Protein AF-A0A8H5YCK0-F1 (afdb_monomer)

Sequence (116 aa):
MSDLVDLFADFRKAEADCDAIHAKWYLAAAVALAASSAGDRVPDLYHLAVVDLPLDQEKIVQRRIKEALLKTSILMGLLKALQSLVPLYRCMTEDKVNVYGPRNMPSRHALGLYSY

Mean predicted aligned error: 9.13 Å

Radius of gyration: 14.67 Å; Cα contacts (8 Å, |Δi|>4): 111; chain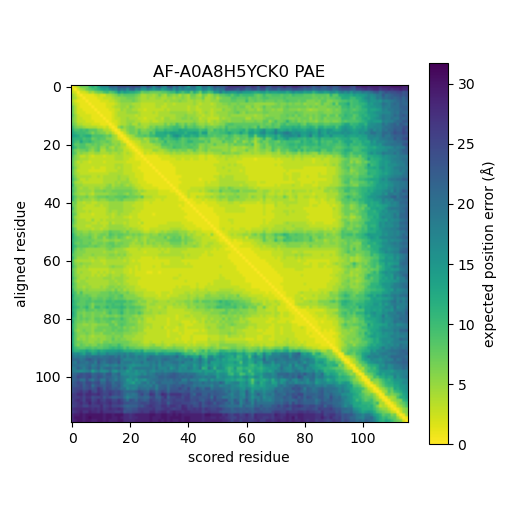s: 1; bounding box: 29×46×29 Å

Organism: NCBI:txid78864

Secondary structure (DSSP, 8-state):
--HHHHHHHHHHHHTTTS-TTT--HHHHHHHHHHHTT-GGGHHHHHHHHHTT--HHHHHHHHHHHHHHHHHHHHHH-HHHHHHHHHHHHHT--GGG------TTS--GGGGT----

Solvent-accessible surface area (backbone atoms only — not comparable to full-atom values): 6707 Å² total; per-residue (Å²): 137,56,70,68,58,55,51,50,51,50,47,49,58,75,46,60,92,43,58,67,82,74,50,54,58,68,49,56,50,48,44,49,28,24,73,70,72,42,11,73,51,40,42,61,54,48,52,66,66,35,64,95,52,58,71,76,54,35,35,50,41,53,48,52,46,52,52,44,32,56,56,40,23,78,80,68,36,59,68,38,24,45,53,22,47,53,47,40,56,71,72,45,55,79,94,64,53,70,69,66,44,61,96,91,42,71,36,48,79,80,65,72,65,82,75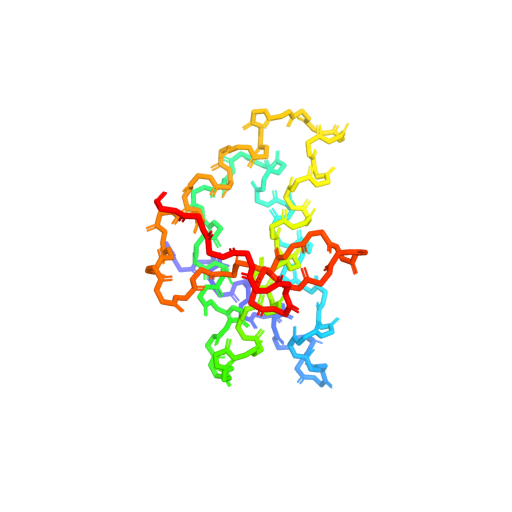,134

Nearest PDB structures (foldseek):
  4zlh-assembly1_A  TM=3.997E-01  e=9.605E+00  Escherichia coli O157:H7

Foldseek 3Di:
DCPVLVVLVVLCVVCVVDDLLPDCSLLVVLLVCLQVLVLLCNLVSLCSSCVVHDLVSSLSNLVSSLVSLVVSCVVRNDVSSCSNVVNSVVSDDPVSHNQADDPPDGRVVVVPDDDD

Structure (mmCIF, N/CA/C/O backbone):
data_AF-A0A8H5YCK0-F1
#
_entry.id   AF-A0A8H5YCK0-F1
#
loop_
_atom_site.group_PDB
_atom_site.id
_atom_site.type_symbol
_atom_site.label_atom_id
_atom_site.label_alt_id
_atom_site.label_comp_id
_atom_site.label_asym_id
_atom_site.label_entity_id
_atom_site.label_seq_id
_atom_site.pdbx_PDB_ins_code
_atom_site.Cartn_x
_atom_site.Cartn_y
_atom_site.Cartn_z
_atom_site.occupancy
_atom_site.B_iso_or_equiv
_atom_site.auth_seq_id
_atom_site.auth_comp_id
_atom_site.auth_asym_id
_atom_site.auth_atom_id
_atom_site.pdbx_PDB_model_num
ATOM 1 N N . MET A 1 1 ? -9.882 -11.048 -14.191 1.00 50.22 1 MET A N 1
ATOM 2 C CA . MET A 1 1 ? -9.569 -9.822 -13.416 1.00 50.22 1 MET A CA 1
ATOM 3 C C . MET A 1 1 ? -9.717 -10.029 -11.897 1.00 50.22 1 MET A C 1
ATOM 5 O O . MET A 1 1 ? -9.440 -9.080 -11.174 1.00 50.22 1 MET A O 1
ATOM 9 N N . SER A 1 2 ? -10.065 -11.246 -11.426 1.00 60.44 2 SER A N 1
ATOM 10 C CA . SER A 1 2 ? -10.206 -11.608 -9.999 1.00 60.44 2 SER A CA 1
ATOM 11 C C . SER A 1 2 ? -8.924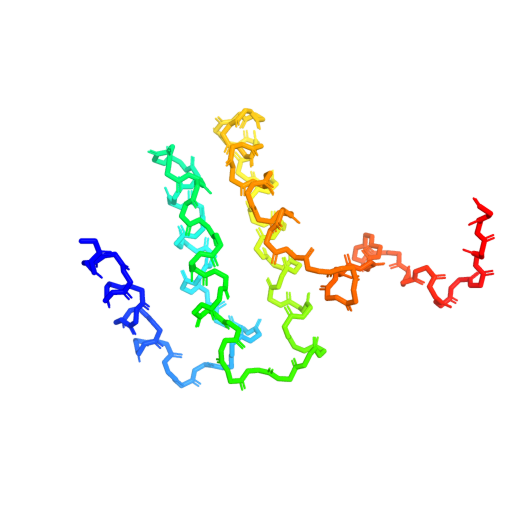 -12.132 -9.335 1.00 60.44 2 SER A C 1
ATOM 13 O O . SER A 1 2 ? -8.722 -11.861 -8.159 1.00 60.44 2 SER A O 1
ATOM 15 N N . ASP A 1 3 ? -8.002 -12.759 -10.078 1.00 80.12 3 ASP A N 1
ATOM 16 C CA . ASP A 1 3 ? -6.894 -13.535 -9.481 1.00 80.12 3 ASP A CA 1
ATOM 17 C C . ASP A 1 3 ? -5.985 -12.746 -8.522 1.00 80.12 3 ASP A C 1
ATOM 19 O O . ASP A 1 3 ? -5.495 -13.278 -7.531 1.00 80.12 3 ASP A O 1
ATOM 23 N N . LEU A 1 4 ? -5.757 -11.458 -8.795 1.00 79.38 4 LEU A N 1
ATOM 24 C CA . LEU A 1 4 ? -4.895 -10.619 -7.956 1.00 79.38 4 LEU A CA 1
ATOM 25 C C . LEU A 1 4 ? -5.582 -10.201 -6.646 1.00 79.38 4 LEU A C 1
ATOM 27 O O . LEU A 1 4 ? -4.933 -10.103 -5.608 1.00 79.38 4 LEU A O 1
ATOM 31 N N . VAL A 1 5 ? -6.891 -9.949 -6.697 1.00 79.19 5 VAL A N 1
ATOM 32 C CA . VAL A 1 5 ? -7.681 -9.588 -5.512 1.00 79.19 5 VAL A CA 1
ATOM 33 C C . VAL A 1 5 ? -7.830 -10.807 -4.609 1.00 79.19 5 VAL A C 1
ATOM 35 O O . VAL A 1 5 ? -7.664 -10.683 -3.397 1.00 79.19 5 VAL A O 1
ATOM 38 N N . ASP A 1 6 ? -8.046 -11.981 -5.203 1.00 82.62 6 ASP A N 1
ATOM 39 C CA . ASP A 1 6 ? -8.094 -13.257 -4.488 1.00 82.62 6 ASP A CA 1
ATOM 40 C C . ASP A 1 6 ? -6.748 -13.552 -3.804 1.00 82.62 6 ASP A C 1
ATOM 42 O O . ASP A 1 6 ? -6.707 -13.855 -2.611 1.00 82.62 6 ASP A O 1
ATOM 46 N N . LEU A 1 7 ? -5.631 -13.321 -4.504 1.00 84.38 7 LEU A N 1
ATOM 47 C CA . LEU A 1 7 ? -4.290 -13.434 -3.927 1.00 84.38 7 LEU A CA 1
ATOM 48 C C . LEU A 1 7 ? -4.076 -12.479 -2.737 1.00 84.38 7 LEU A C 1
ATOM 50 O O . LEU A 1 7 ? -3.515 -12.873 -1.713 1.00 84.38 7 LEU A O 1
ATOM 54 N N . PHE A 1 8 ? -4.520 -11.222 -2.835 1.00 84.19 8 PHE A N 1
ATOM 55 C CA . PHE A 1 8 ? -4.438 -10.280 -1.713 1.00 84.19 8 PHE A CA 1
ATOM 56 C C . PHE A 1 8 ? -5.335 -10.679 -0.543 1.00 84.19 8 PHE A C 1
ATOM 58 O O . PHE A 1 8 ? -4.935 -10.511 0.610 1.00 84.19 8 PHE A O 1
ATOM 65 N N . ALA A 1 9 ? -6.516 -11.232 -0.817 1.00 82.69 9 ALA A N 1
ATOM 66 C CA . ALA A 1 9 ? -7.393 -11.762 0.216 1.00 82.69 9 ALA A CA 1
ATOM 67 C C . ALA A 1 9 ? -6.725 -12.924 0.965 1.00 82.69 9 ALA A C 1
ATOM 69 O O . ALA A 1 9 ? -6.817 -12.990 2.189 1.00 82.69 9 ALA A O 1
ATOM 70 N N . ASP A 1 10 ? -5.997 -13.792 0.266 1.00 85.12 10 ASP A N 1
ATOM 71 C CA . ASP A 1 10 ? -5.264 -14.889 0.896 1.00 85.12 10 ASP A CA 1
ATOM 72 C C . ASP A 1 10 ? -4.072 -14.397 1.727 1.00 85.12 10 ASP A C 1
ATOM 74 O O . ASP A 1 10 ? -3.869 -14.870 2.847 1.00 85.12 10 ASP A O 1
ATOM 78 N N . PHE A 1 11 ? -3.347 -13.371 1.268 1.00 83.69 11 PHE A N 1
ATOM 79 C CA . PHE A 1 11 ? -2.327 -12.715 2.094 1.00 83.69 11 PHE A CA 1
ATOM 80 C C . PHE A 1 11 ? -2.914 -12.036 3.336 1.00 83.69 11 PHE A C 1
ATOM 82 O O . PHE A 1 11 ? -2.327 -12.116 4.416 1.00 83.69 11 PHE A O 1
ATOM 89 N N . ARG A 1 12 ? -4.087 -11.405 3.211 1.00 81.88 12 ARG A N 1
ATOM 90 C CA . ARG A 1 12 ? -4.802 -10.821 4.351 1.00 81.88 12 ARG A CA 1
ATOM 91 C C . ARG A 1 12 ? -5.235 -11.896 5.350 1.00 81.88 12 ARG A C 1
ATOM 93 O O . ARG A 1 12 ? -5.097 -11.675 6.546 1.00 81.88 12 ARG A O 1
ATOM 100 N N . LYS A 1 13 ? -5.707 -13.059 4.882 1.00 83.06 13 LYS A N 1
ATOM 101 C CA . LYS A 1 13 ? -6.041 -14.208 5.746 1.00 83.06 13 LYS A CA 1
ATOM 102 C C . LYS A 1 13 ? -4.811 -14.770 6.461 1.00 83.06 13 LYS A C 1
ATOM 104 O O . LYS A 1 13 ? -4.914 -15.153 7.619 1.00 83.06 13 LYS A O 1
ATOM 109 N N . ALA A 1 14 ? -3.655 -14.808 5.797 1.00 81.25 14 ALA A N 1
ATOM 110 C CA . ALA A 1 14 ? -2.415 -15.297 6.398 1.00 81.25 14 ALA A CA 1
ATOM 111 C C . ALA A 1 14 ? -1.930 -14.424 7.573 1.00 81.25 14 ALA A C 1
ATOM 113 O O . ALA A 1 14 ? -1.290 -14.934 8.488 1.00 81.25 14 ALA A O 1
ATOM 114 N N . GLU A 1 15 ? -2.260 -13.128 7.575 1.00 80.56 15 GLU A N 1
ATOM 115 C CA . GLU A 1 15 ? -2.018 -12.206 8.694 1.00 80.56 15 GLU A CA 1
ATOM 116 C C . GLU A 1 15 ? -3.316 -11.847 9.454 1.00 80.56 15 GLU A C 1
ATOM 118 O O . GLU A 1 15 ? -3.389 -10.775 10.052 1.00 80.56 15 GLU A O 1
ATOM 123 N N . ALA A 1 16 ? -4.337 -12.718 9.457 1.00 71.81 16 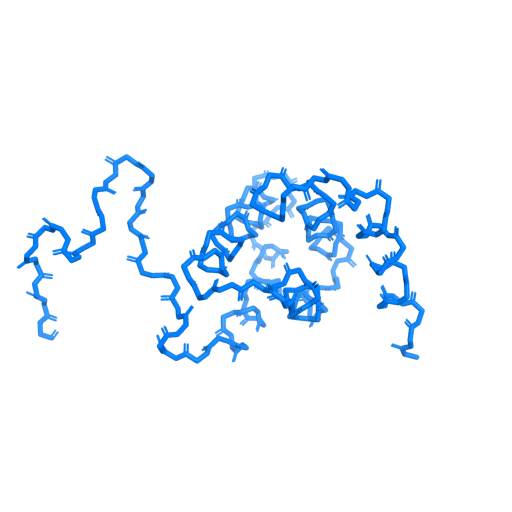ALA A N 1
ATOM 124 C CA . ALA A 1 16 ? -5.642 -12.423 10.069 1.00 71.81 16 ALA A CA 1
ATOM 125 C C . ALA A 1 16 ? -5.572 -12.108 11.576 1.00 71.81 16 ALA A C 1
ATOM 127 O O . ALA A 1 16 ? -6.382 -11.328 12.070 1.00 71.81 16 ALA A O 1
ATOM 128 N N . ASP A 1 17 ? -4.585 -12.663 12.286 1.00 73.75 17 ASP A N 1
ATOM 129 C CA . ASP A 1 17 ? -4.368 -12.420 13.719 1.00 73.75 17 ASP A CA 1
ATOM 130 C C . ASP A 1 17 ? -3.641 -11.091 14.012 1.00 73.75 17 ASP A C 1
ATOM 132 O O . ASP A 1 17 ? -3.451 -10.721 15.171 1.00 73.75 17 ASP A O 1
ATOM 136 N N . CYS A 1 18 ? -3.194 -10.363 12.982 1.00 70.62 18 CYS A N 1
ATOM 137 C CA . CYS A 1 18 ? -2.513 -9.080 13.131 1.00 70.62 18 CYS A CA 1
ATOM 138 C C . CYS A 1 18 ? -3.461 -7.903 12.884 1.00 70.62 18 CYS A C 1
ATOM 140 O O . CYS A 1 18 ? -4.135 -7.833 11.857 1.00 70.62 18 CYS A O 1
ATOM 142 N N . ASP A 1 19 ? -3.407 -6.894 13.759 1.00 74.81 19 ASP A N 1
ATOM 143 C CA . ASP A 1 19 ? -4.053 -5.604 13.505 1.00 74.81 19 ASP A CA 1
ATOM 144 C C . ASP A 1 19 ? -3.627 -5.051 12.141 1.00 74.81 19 ASP A C 1
ATOM 146 O O . ASP A 1 19 ? -2.431 -4.963 11.844 1.00 74.81 19 ASP A O 1
ATOM 150 N N . ALA A 1 20 ? -4.576 -4.568 11.337 1.00 72.69 20 ALA A N 1
ATOM 151 C CA . ALA A 1 20 ? -4.281 -3.997 10.018 1.00 72.69 20 ALA A CA 1
ATOM 152 C C . ALA A 1 20 ? -3.288 -2.816 10.083 1.00 72.69 20 ALA A C 1
ATOM 154 O O . ALA A 1 20 ? -2.513 -2.565 9.159 1.00 72.69 20 ALA A O 1
ATOM 155 N N . ILE A 1 21 ? -3.239 -2.111 11.217 1.00 74.00 21 ILE A N 1
ATOM 156 C CA . ILE A 1 21 ? -2.255 -1.053 11.470 1.00 74.00 21 ILE A CA 1
ATOM 157 C C . ILE A 1 21 ? -0.826 -1.605 11.506 1.00 74.00 21 ILE A C 1
ATOM 159 O O . ILE A 1 21 ? 0.104 -0.896 11.124 1.00 74.00 21 ILE A O 1
ATOM 163 N N . HIS A 1 22 ? -0.635 -2.843 11.959 1.00 78.75 22 HIS A N 1
ATOM 164 C CA . HIS A 1 22 ? 0.662 -3.497 12.129 1.00 78.75 22 HIS A CA 1
ATOM 165 C C . HIS A 1 22 ? 0.982 -4.504 11.027 1.00 78.75 22 HIS A C 1
ATOM 167 O O . HIS A 1 22 ? 2.170 -4.753 10.794 1.00 78.75 22 HIS A O 1
ATOM 173 N N . ALA A 1 23 ? -0.037 -4.988 10.319 1.00 82.38 23 ALA A N 1
ATOM 174 C CA . ALA A 1 23 ? 0.094 -5.899 9.198 1.00 82.38 23 ALA A CA 1
ATOM 175 C C . ALA A 1 23 ? 1.094 -5.383 8.145 1.00 82.38 23 ALA A C 1
ATOM 177 O O . ALA A 1 23 ? 1.277 -4.175 7.918 1.00 82.38 23 ALA A O 1
ATOM 178 N N . LYS A 1 24 ? 1.821 -6.331 7.558 1.00 86.94 24 LYS A N 1
ATOM 179 C CA . LYS A 1 24 ? 2.937 -6.090 6.636 1.00 86.94 24 LYS A CA 1
ATOM 180 C C . LYS A 1 24 ? 2.597 -6.538 5.222 1.00 86.94 24 LYS A C 1
ATOM 182 O O . LYS A 1 24 ? 3.220 -6.034 4.285 1.00 86.94 24 LYS A O 1
ATOM 187 N N . TRP A 1 25 ? 1.605 -7.413 5.057 1.00 88.81 25 TRP A N 1
ATOM 188 C CA . TRP A 1 25 ? 1.231 -7.988 3.767 1.00 88.81 25 TRP A CA 1
ATOM 189 C C . TRP A 1 25 ? 0.962 -6.918 2.695 1.00 88.81 25 TRP A C 1
ATOM 191 O O . TRP A 1 25 ? 1.521 -6.987 1.601 1.00 88.81 25 TRP A O 1
ATOM 201 N N . TYR A 1 26 ? 0.209 -5.860 3.025 1.00 88.19 26 TYR A N 1
ATOM 202 C CA . TYR A 1 26 ? -0.123 -4.799 2.067 1.00 88.19 26 TYR A CA 1
ATOM 203 C C . TYR A 1 26 ? 1.075 -3.906 1.723 1.00 88.19 26 TYR A C 1
ATOM 205 O O . TYR A 1 26 ? 1.103 -3.302 0.655 1.00 88.19 26 TYR A O 1
ATOM 213 N N . LEU A 1 27 ? 2.092 -3.821 2.588 1.00 91.31 27 LEU A N 1
ATOM 214 C CA . LEU A 1 27 ? 3.321 -3.086 2.277 1.00 91.31 27 LEU A CA 1
ATOM 215 C C . LEU A 1 27 ? 4.160 -3.854 1.265 1.00 91.31 27 LEU A C 1
ATOM 217 O O . LEU A 1 27 ? 4.608 -3.273 0.279 1.00 91.31 27 LEU A O 1
ATOM 221 N N . ALA A 1 28 ? 4.334 -5.158 1.487 1.00 89.56 28 ALA A N 1
ATOM 222 C CA . ALA A 1 28 ? 5.030 -6.025 0.547 1.00 89.56 28 ALA A CA 1
ATOM 223 C C . ALA A 1 28 ? 4.313 -6.047 -0.812 1.00 89.56 28 ALA A C 1
ATOM 225 O O . ALA A 1 28 ? 4.955 -5.857 -1.844 1.00 89.56 28 ALA A O 1
ATOM 226 N N . ALA A 1 29 ? 2.983 -6.174 -0.809 1.00 91.00 29 ALA A N 1
ATOM 227 C CA . ALA A 1 29 ? 2.169 -6.125 -2.018 1.00 91.00 29 ALA A CA 1
ATOM 228 C C . ALA A 1 29 ? 2.286 -4.777 -2.751 1.00 91.00 29 ALA A C 1
ATOM 230 O O . ALA A 1 29 ? 2.500 -4.763 -3.961 1.00 91.00 29 ALA A O 1
ATOM 231 N N . ALA A 1 30 ? 2.226 -3.642 -2.043 1.00 90.31 30 ALA A N 1
ATOM 232 C CA . ALA A 1 30 ? 2.346 -2.318 -2.661 1.00 90.31 30 ALA A CA 1
ATOM 233 C C . ALA A 1 30 ? 3.718 -2.109 -3.321 1.00 90.31 30 ALA A C 1
ATOM 235 O O . ALA A 1 30 ? 3.800 -1.599 -4.439 1.00 90.31 30 ALA A O 1
ATOM 236 N N . VAL A 1 31 ? 4.798 -2.533 -2.655 1.00 90.56 31 VAL A N 1
ATOM 237 C CA . VAL A 1 31 ? 6.159 -2.464 -3.210 1.00 90.56 31 VAL A CA 1
ATOM 238 C C . VAL A 1 31 ? 6.304 -3.397 -4.412 1.00 90.56 31 VAL A C 1
ATOM 240 O O . VAL A 1 31 ? 6.894 -2.997 -5.413 1.00 90.56 31 VAL A O 1
ATOM 243 N N . ALA A 1 32 ? 5.742 -4.608 -4.354 1.00 89.94 32 ALA A N 1
ATOM 244 C CA . ALA A 1 32 ? 5.769 -5.555 -5.466 1.00 89.94 32 ALA A CA 1
ATOM 245 C C . ALA A 1 32 ? 5.019 -5.019 -6.695 1.00 89.94 32 ALA A C 1
ATOM 247 O O . ALA A 1 32 ? 5.551 -5.067 -7.801 1.00 89.94 32 ALA A O 1
ATOM 248 N N . LEU A 1 33 ? 3.832 -4.434 -6.508 1.00 90.00 33 LEU A N 1
ATOM 249 C CA . LEU A 1 33 ? 3.077 -3.784 -7.584 1.00 90.00 33 LEU A CA 1
ATOM 250 C C . LEU A 1 33 ? 3.872 -2.639 -8.219 1.00 90.00 33 LEU A C 1
ATOM 252 O O . LEU A 1 33 ? 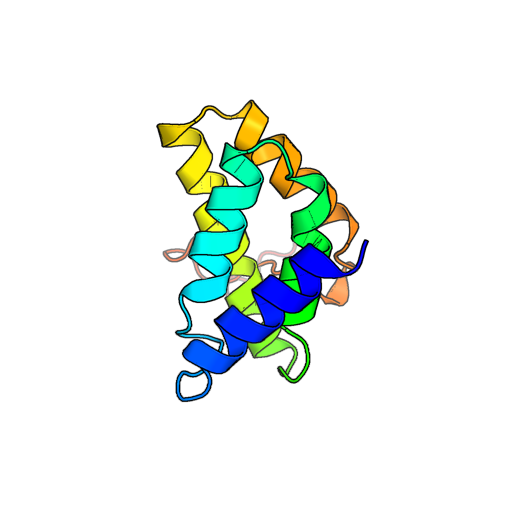3.981 -2.567 -9.444 1.00 90.00 33 LEU A O 1
ATOM 256 N N . ALA A 1 34 ? 4.491 -1.789 -7.398 1.00 88.69 34 ALA A N 1
ATOM 257 C CA . ALA A 1 34 ? 5.331 -0.698 -7.883 1.00 88.69 34 ALA A CA 1
ATOM 258 C C . ALA A 1 34 ? 6.572 -1.204 -8.638 1.00 88.69 34 ALA A C 1
ATOM 260 O O . ALA A 1 34 ? 6.924 -0.677 -9.695 1.00 88.69 34 ALA A O 1
ATOM 261 N N . ALA A 1 35 ? 7.233 -2.246 -8.129 1.00 87.81 35 ALA A N 1
ATOM 262 C CA . ALA A 1 35 ? 8.407 -2.841 -8.758 1.00 87.81 35 ALA A CA 1
ATOM 263 C C . ALA A 1 35 ? 8.070 -3.505 -10.106 1.00 87.81 35 ALA A C 1
ATOM 265 O O . ALA A 1 35 ? 8.841 -3.359 -11.062 1.00 87.81 35 ALA A O 1
ATOM 266 N N . SER A 1 36 ? 6.907 -4.154 -10.201 1.00 89.69 36 SER A N 1
ATOM 267 C CA . SER A 1 36 ? 6.397 -4.840 -11.396 1.00 89.69 36 SER A CA 1
ATOM 268 C C . SER A 1 36 ? 5.701 -3.921 -12.405 1.00 89.69 36 SER A C 1
ATOM 270 O O . SER A 1 36 ? 5.194 -4.402 -13.413 1.00 89.69 36 SER A O 1
ATOM 272 N N . SER A 1 37 ? 5.701 -2.602 -12.184 1.00 85.94 37 SER A N 1
ATOM 273 C CA . SER A 1 37 ? 5.016 -1.615 -13.041 1.00 85.94 37 SER A CA 1
ATOM 274 C C . SER A 1 37 ? 3.488 -1.795 -13.114 1.00 85.94 37 SER A C 1
ATOM 276 O O . SER A 1 37 ? 2.862 -1.364 -14.075 1.00 85.94 37 SER A O 1
ATOM 278 N N . ALA A 1 38 ? 2.888 -2.393 -12.081 1.00 88.75 38 ALA A N 1
ATOM 279 C CA . ALA A 1 38 ? 1.443 -2.574 -11.902 1.00 88.75 38 ALA A CA 1
ATOM 280 C C . ALA A 1 38 ? 0.879 -1.574 -10.868 1.00 88.75 38 ALA A C 1
ATOM 282 O O . ALA A 1 38 ? 0.053 -1.909 -10.015 1.00 88.75 38 ALA A O 1
ATOM 283 N N . GLY A 1 39 ? 1.396 -0.339 -10.889 1.00 84.31 39 GLY A N 1
ATOM 284 C CA . GLY A 1 39 ? 1.055 0.716 -9.926 1.00 84.31 39 GLY A CA 1
ATOM 285 C C . GLY A 1 39 ? -0.403 1.185 -9.994 1.00 84.31 39 GLY A C 1
ATOM 286 O O . GLY A 1 39 ? -0.943 1.702 -9.019 1.00 84.31 39 GLY A O 1
ATOM 287 N N . ASP A 1 40 ? -1.068 0.942 -11.119 1.00 87.94 40 ASP A N 1
ATOM 288 C CA . ASP A 1 40 ? -2.494 1.167 -11.349 1.00 87.94 40 ASP A CA 1
ATOM 289 C C . ASP A 1 40 ? -3.401 0.289 -10.472 1.00 87.94 40 ASP A C 1
ATOM 291 O O . ASP A 1 40 ? -4.544 0.666 -10.229 1.00 87.94 40 ASP A O 1
ATOM 295 N N . ARG A 1 41 ? -2.892 -0.836 -9.947 1.00 89.12 41 ARG A N 1
ATOM 296 C CA . ARG A 1 41 ? -3.630 -1.768 -9.069 1.00 89.12 41 ARG A CA 1
ATOM 297 C C . ARG A 1 41 ? -3.494 -1.467 -7.576 1.00 89.12 41 ARG A C 1
ATOM 299 O O . ARG A 1 41 ? -4.119 -2.120 -6.743 1.00 89.12 41 ARG A O 1
ATOM 306 N N . VAL A 1 42 ? -2.691 -0.471 -7.215 1.00 89.19 42 VAL A N 1
ATOM 307 C CA . VAL A 1 42 ? -2.496 -0.045 -5.821 1.00 89.19 42 VAL A CA 1
ATOM 308 C C . VAL A 1 42 ? -3.788 0.463 -5.147 1.00 89.19 42 VAL A C 1
ATOM 310 O O . VAL A 1 42 ? -3.947 0.198 -3.955 1.00 89.19 42 VAL A O 1
ATOM 313 N N . PRO A 1 43 ? -4.738 1.127 -5.839 1.00 90.12 43 PRO A N 1
ATOM 314 C CA . PRO A 1 43 ? -6.050 1.450 -5.274 1.00 90.12 43 PRO A CA 1
ATOM 315 C C . PRO A 1 43 ? -6.848 0.222 -4.816 1.00 90.12 43 PRO A C 1
ATOM 317 O O . PRO A 1 43 ? -7.406 0.242 -3.723 1.00 90.12 43 PRO A O 1
ATOM 320 N N . ASP A 1 44 ? -6.8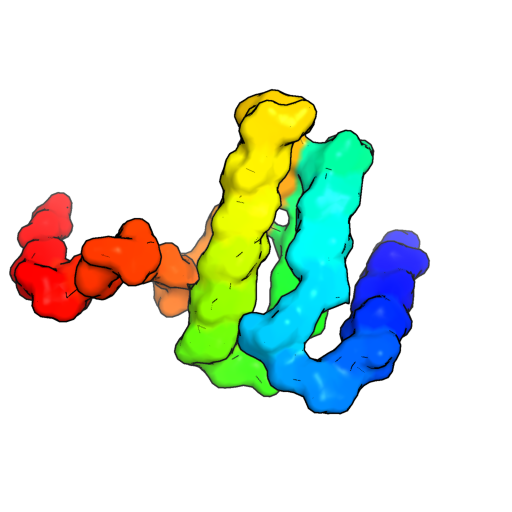53 -0.867 -5.593 1.00 89.44 44 ASP A N 1
ATOM 321 C CA . ASP A 1 44 ? -7.559 -2.106 -5.227 1.00 89.44 44 ASP A CA 1
ATOM 322 C C . ASP A 1 44 ? -6.986 -2.696 -3.931 1.00 89.44 44 ASP A C 1
ATOM 324 O O . ASP A 1 44 ? -7.719 -3.063 -3.012 1.00 89.44 44 ASP A O 1
ATOM 328 N N . LEU A 1 45 ? -5.652 -2.724 -3.839 1.00 90.06 45 LEU A N 1
ATOM 329 C CA . LEU A 1 45 ? -4.929 -3.149 -2.644 1.00 90.06 45 LEU A CA 1
ATOM 330 C C . LEU A 1 45 ? -5.258 -2.258 -1.439 1.00 90.06 45 LEU A C 1
ATOM 332 O O . LEU A 1 45 ? -5.466 -2.765 -0.338 1.00 90.06 45 LEU A O 1
ATOM 336 N N . TYR A 1 46 ? -5.309 -0.939 -1.642 1.00 89.56 46 TYR A N 1
ATOM 337 C CA . TYR A 1 46 ? -5.683 0.014 -0.601 1.00 89.56 46 TYR A CA 1
ATOM 338 C C . TYR A 1 46 ? -7.096 -0.261 -0.084 1.00 89.56 46 TYR A C 1
ATOM 340 O O . TYR A 1 46 ? -7.268 -0.421 1.121 1.00 89.56 46 TYR A O 1
ATOM 348 N N . HIS A 1 47 ? -8.082 -0.389 -0.976 1.00 88.31 47 HIS A N 1
ATOM 349 C CA . HIS A 1 47 ? -9.460 -0.695 -0.596 1.00 88.31 47 HIS A CA 1
ATOM 350 C C . HIS A 1 47 ? -9.562 -2.007 0.187 1.00 88.31 47 HIS A C 1
ATOM 352 O O . HIS A 1 47 ? -10.245 -2.050 1.207 1.00 88.31 47 HIS A O 1
ATOM 358 N N . LEU A 1 48 ? -8.830 -3.048 -0.219 1.00 87.69 48 LEU A N 1
ATOM 359 C CA . LEU A 1 48 ? -8.821 -4.332 0.485 1.00 87.69 48 LEU A CA 1
ATOM 360 C C . LEU A 1 48 ? -8.110 -4.275 1.847 1.00 87.69 48 LEU A C 1
ATOM 362 O O . LEU A 1 48 ? -8.460 -5.030 2.753 1.00 87.69 48 LEU A O 1
ATOM 366 N N . ALA A 1 49 ? -7.130 -3.384 2.010 1.00 86.38 49 ALA A N 1
ATOM 367 C CA . ALA A 1 49 ? -6.421 -3.187 3.271 1.00 86.38 49 ALA A CA 1
ATOM 368 C C . ALA A 1 49 ? -7.215 -2.362 4.297 1.00 86.38 49 ALA A C 1
ATOM 370 O O . ALA A 1 49 ? -6.926 -2.456 5.489 1.00 86.38 49 ALA A O 1
ATOM 371 N N . VAL A 1 50 ? -8.181 -1.554 3.846 1.00 88.12 50 VAL A N 1
ATOM 372 C CA . VAL A 1 50 ? -8.956 -0.644 4.709 1.00 88.12 50 VAL A CA 1
ATOM 373 C C . VAL A 1 50 ? -10.426 -1.020 4.850 1.00 88.12 50 VAL A C 1
ATOM 375 O O . VAL A 1 50 ? -11.116 -0.432 5.680 1.00 88.12 50 VAL A O 1
ATOM 378 N N . VAL A 1 51 ? -10.913 -1.995 4.076 1.00 81.94 51 VAL A N 1
ATOM 379 C CA . VAL A 1 51 ? -12.250 -2.560 4.277 1.00 81.94 51 VAL A CA 1
ATOM 380 C C . VAL A 1 51 ? -12.309 -3.116 5.706 1.00 81.94 51 VAL A C 1
ATOM 382 O O . VAL A 1 51 ? -11.425 -3.865 6.118 1.00 81.94 51 VAL A O 1
ATOM 385 N N . ASP A 1 52 ? -13.299 -2.669 6.478 1.00 81.62 52 ASP A N 1
ATOM 386 C CA . ASP A 1 52 ? -13.503 -2.948 7.914 1.00 81.62 52 ASP A CA 1
ATOM 387 C C . ASP A 1 52 ? -12.704 -2.089 8.918 1.00 81.62 52 ASP A C 1
ATOM 389 O O . ASP A 1 52 ? -12.802 -2.321 10.124 1.00 81.62 52 ASP A O 1
ATOM 393 N N . LEU A 1 53 ? -11.962 -1.064 8.475 1.00 82.25 53 LEU A N 1
ATOM 394 C CA . LEU A 1 53 ? -11.272 -0.139 9.385 1.00 82.25 53 LEU A CA 1
ATOM 395 C C . LEU A 1 53 ? -12.047 1.167 9.622 1.00 82.25 53 LEU A C 1
ATOM 397 O O . LEU A 1 53 ? -12.623 1.732 8.689 1.00 82.25 53 LEU A O 1
ATOM 401 N N . PRO A 1 54 ? -12.008 1.720 10.849 1.00 83.62 54 PRO A N 1
ATOM 402 C CA . PRO A 1 54 ? -12.460 3.084 11.094 1.00 83.62 54 PRO A CA 1
ATOM 403 C C . PRO A 1 54 ? -11.527 4.096 10.408 1.00 83.62 54 PRO A C 1
ATOM 405 O O . PRO A 1 54 ? -10.332 3.847 10.229 1.00 83.62 54 PRO A O 1
ATOM 408 N N . LEU A 1 55 ? -12.059 5.277 10.073 1.00 80.69 55 LEU A N 1
ATOM 409 C CA . LEU A 1 55 ? -11.361 6.314 9.291 1.00 80.69 55 LEU A CA 1
ATOM 410 C C . LEU A 1 55 ? -9.982 6.709 9.853 1.00 80.69 55 LEU A C 1
ATOM 412 O O . LE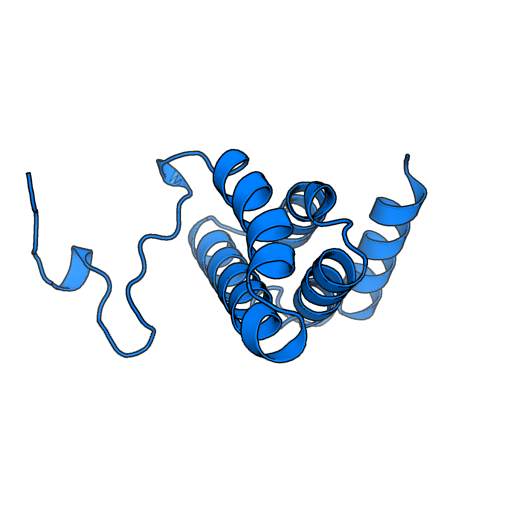U A 1 55 ? -9.050 6.963 9.089 1.00 80.69 55 LEU A O 1
ATOM 416 N N . ASP A 1 56 ? -9.821 6.747 11.177 1.00 80.00 56 ASP A N 1
ATOM 417 C CA . ASP A 1 56 ? -8.538 7.087 11.807 1.00 80.00 56 ASP A CA 1
ATOM 418 C C . ASP A 1 56 ? -7.458 6.030 11.536 1.00 80.00 56 ASP A C 1
ATOM 420 O O . ASP A 1 56 ? -6.285 6.357 11.344 1.00 80.00 56 ASP A O 1
ATOM 424 N N . GLN A 1 57 ? -7.855 4.759 11.453 1.00 82.00 57 GLN A N 1
ATOM 425 C CA . GLN A 1 57 ? -6.959 3.649 11.136 1.00 82.00 57 GLN A CA 1
ATOM 426 C C . GLN A 1 57 ? -6.715 3.536 9.627 1.00 82.00 57 GLN A C 1
ATOM 428 O O . GLN A 1 57 ? -5.577 3.298 9.217 1.00 82.00 57 GLN A O 1
ATOM 433 N N . GLU A 1 58 ? -7.734 3.813 8.803 1.00 84.19 58 GLU A N 1
ATOM 434 C CA . GLU A 1 58 ? -7.604 3.957 7.345 1.00 84.19 58 GLU A CA 1
ATOM 435 C C . GLU A 1 58 ? -6.493 4.971 7.004 1.00 84.19 58 GLU A C 1
ATOM 437 O O . GLU A 1 58 ? -5.574 4.666 6.236 1.00 84.19 58 GLU A O 1
ATOM 442 N N . LYS A 1 59 ? -6.479 6.134 7.673 1.00 82.88 59 LYS A N 1
ATOM 443 C CA . LYS A 1 59 ? -5.434 7.160 7.503 1.00 82.88 59 LYS A CA 1
ATOM 444 C C . LYS A 1 59 ? -4.037 6.656 7.878 1.00 82.88 59 LYS A C 1
ATOM 446 O O . LYS A 1 59 ? -3.054 7.079 7.262 1.00 82.88 59 LYS A O 1
ATOM 451 N N . ILE A 1 60 ? -3.903 5.768 8.864 1.00 84.69 60 ILE A N 1
ATOM 452 C CA . ILE A 1 60 ? -2.603 5.192 9.245 1.00 84.69 60 ILE A CA 1
ATOM 453 C C . ILE A 1 60 ? -2.112 4.210 8.175 1.00 84.69 60 ILE A C 1
ATOM 455 O O . ILE A 1 60 ? -0.952 4.291 7.762 1.00 84.69 60 ILE A O 1
ATOM 459 N N . VAL A 1 61 ? -2.981 3.326 7.681 1.00 86.50 61 VAL A N 1
ATOM 460 C CA . VAL A 1 61 ? -2.655 2.382 6.596 1.00 86.50 61 VAL A CA 1
ATOM 461 C C . VAL A 1 61 ? -2.267 3.140 5.326 1.00 86.50 61 VAL A C 1
ATOM 463 O O . VAL A 1 61 ? -1.214 2.879 4.739 1.00 86.50 61 VAL A O 1
ATOM 466 N N . GLN A 1 62 ? -3.039 4.169 4.972 1.00 87.00 62 GLN A N 1
ATOM 467 C CA . GLN A 1 62 ? -2.746 5.085 3.871 1.00 87.00 62 GLN A CA 1
ATOM 468 C C . GLN A 1 62 ? -1.340 5.685 3.973 1.00 87.00 62 GLN A C 1
ATOM 470 O O . GLN A 1 62 ? -0.588 5.695 2.996 1.00 87.00 62 GLN A O 1
ATOM 475 N N . ARG A 1 63 ? -0.959 6.180 5.157 1.00 86.25 63 ARG A N 1
ATOM 476 C CA . ARG A 1 63 ? 0.380 6.728 5.401 1.00 86.25 63 ARG A CA 1
ATOM 477 C C . ARG A 1 63 ? 1.461 5.680 5.178 1.00 86.25 63 ARG A C 1
ATOM 479 O O . ARG A 1 63 ? 2.453 5.967 4.514 1.00 86.25 63 ARG A O 1
ATOM 486 N N . ARG A 1 64 ? 1.275 4.473 5.716 1.00 89.25 64 ARG A N 1
ATOM 487 C CA . ARG A 1 64 ? 2.257 3.387 5.603 1.00 89.25 64 ARG A CA 1
ATOM 488 C C . ARG A 1 64 ? 2.466 2.972 4.143 1.00 89.25 64 ARG A C 1
ATOM 490 O O . ARG A 1 64 ? 3.612 2.815 3.728 1.00 89.25 64 ARG A O 1
ATOM 497 N N . ILE A 1 65 ? 1.395 2.880 3.352 1.00 89.56 65 ILE A N 1
ATOM 498 C CA . ILE A 1 65 ? 1.478 2.588 1.911 1.00 89.56 65 ILE A CA 1
ATOM 499 C C . ILE A 1 65 ? 2.211 3.713 1.168 1.00 89.56 65 ILE A C 1
ATOM 501 O O . ILE A 1 65 ? 3.152 3.437 0.426 1.00 89.56 65 ILE A O 1
ATOM 505 N N . LYS A 1 66 ? 1.855 4.985 1.412 1.00 88.62 66 LYS A N 1
ATOM 506 C CA . LYS A 1 66 ? 2.548 6.141 0.810 1.00 88.62 66 LYS A CA 1
ATOM 507 C C . LYS A 1 66 ? 4.045 6.144 1.138 1.00 88.62 66 LYS A C 1
ATOM 509 O O . LYS A 1 66 ? 4.866 6.342 0.246 1.00 88.62 66 LYS A O 1
ATOM 514 N N . GLU A 1 67 ? 4.406 5.892 2.397 1.00 89.19 67 GLU A N 1
ATOM 515 C CA . GLU A 1 67 ? 5.804 5.809 2.833 1.00 89.19 67 GLU A CA 1
ATOM 516 C C . GLU A 1 67 ? 6.548 4.640 2.165 1.00 89.19 67 GLU A C 1
ATOM 518 O O . GLU A 1 67 ? 7.699 4.808 1.766 1.00 89.19 67 GLU A O 1
ATOM 523 N N . ALA A 1 68 ? 5.919 3.472 2.007 1.00 89.69 68 ALA A N 1
ATOM 524 C CA . ALA A 1 68 ? 6.532 2.320 1.341 1.00 89.69 68 ALA A CA 1
ATOM 525 C C . ALA A 1 68 ? 6.775 2.568 -0.157 1.00 89.69 68 ALA A C 1
ATOM 527 O O . ALA A 1 68 ? 7.870 2.308 -0.662 1.00 89.69 68 ALA A O 1
ATOM 528 N N . LEU A 1 69 ? 5.794 3.142 -0.857 1.00 89.31 69 LEU A N 1
ATOM 529 C CA . LEU A 1 69 ? 5.937 3.523 -2.264 1.00 89.31 69 LEU A CA 1
ATOM 530 C C . LEU A 1 69 ? 7.009 4.600 -2.448 1.00 89.31 69 LEU A C 1
ATOM 532 O O . LEU A 1 69 ? 7.852 4.487 -3.336 1.00 89.31 69 LEU A O 1
ATOM 536 N N . LEU A 1 70 ? 7.047 5.605 -1.568 1.00 89.12 70 LEU A N 1
ATOM 537 C CA . LEU A 1 70 ? 8.091 6.625 -1.605 1.00 89.12 70 LEU A CA 1
ATOM 538 C C . LEU A 1 70 ? 9.477 6.016 -1.362 1.00 89.12 70 LEU A C 1
ATOM 540 O O . LEU A 1 70 ? 10.407 6.320 -2.100 1.00 89.12 70 LEU A O 1
ATOM 544 N N . LYS A 1 71 ? 9.633 5.107 -0.393 1.00 87.94 71 LYS A N 1
ATOM 545 C CA . LYS A 1 71 ? 10.909 4.406 -0.150 1.00 87.94 71 LYS A CA 1
ATOM 546 C C . LYS A 1 71 ? 11.336 3.539 -1.335 1.00 87.94 71 LYS A C 1
ATOM 548 O O . LYS A 1 71 ? 12.529 3.411 -1.594 1.00 87.94 71 LYS A O 1
ATOM 553 N N . THR A 1 72 ? 10.383 3.019 -2.106 1.00 86.62 72 THR A N 1
ATOM 554 C CA . THR A 1 72 ? 10.664 2.266 -3.340 1.00 86.62 72 THR A CA 1
ATOM 555 C C . THR A 1 72 ? 11.378 3.128 -4.383 1.00 86.62 72 THR A C 1
ATOM 557 O O . THR A 1 72 ? 12.185 2.603 -5.146 1.00 86.62 72 THR A O 1
ATOM 560 N N . SER A 1 73 ? 11.178 4.453 -4.374 1.00 86.94 73 SER A N 1
ATOM 561 C CA . SER A 1 73 ? 11.886 5.366 -5.283 1.00 86.94 73 SER A CA 1
ATOM 562 C C . SER A 1 73 ? 13.408 5.347 -5.112 1.00 86.94 73 SER A C 1
ATOM 564 O O . SER A 1 73 ? 14.122 5.567 -6.086 1.00 86.94 73 SER A O 1
ATOM 566 N N . ILE A 1 74 ? 13.900 5.026 -3.909 1.00 87.81 74 ILE A N 1
ATOM 567 C CA . ILE A 1 74 ? 15.335 4.920 -3.614 1.00 87.81 74 ILE A CA 1
ATOM 568 C C . ILE A 1 74 ? 15.934 3.699 -4.322 1.00 87.81 74 ILE A C 1
ATOM 570 O O . ILE A 1 74 ? 17.044 3.768 -4.837 1.00 87.81 74 ILE A O 1
ATOM 574 N N . LEU A 1 75 ? 15.194 2.587 -4.357 1.00 85.06 75 LEU A N 1
ATOM 575 C CA . LEU A 1 75 ? 15.681 1.308 -4.884 1.00 85.06 75 LEU A CA 1
ATOM 576 C C . LEU A 1 75 ? 15.405 1.136 -6.382 1.00 85.06 75 LEU A C 1
ATOM 578 O O . LEU A 1 75 ? 16.207 0.540 -7.090 1.00 85.06 75 LEU A O 1
ATOM 582 N N . MET A 1 76 ? 14.261 1.632 -6.855 1.00 84.50 76 MET A N 1
ATOM 583 C CA . MET A 1 76 ? 13.713 1.329 -8.185 1.00 84.50 76 MET A CA 1
ATOM 584 C C . MET A 1 76 ? 13.500 2.579 -9.055 1.00 84.50 76 MET A C 1
ATOM 586 O O . MET A 1 76 ? 13.015 2.473 -10.183 1.00 84.50 76 MET A O 1
ATOM 590 N N . GLY A 1 77 ? 13.852 3.760 -8.543 1.00 86.31 77 GLY A N 1
ATOM 591 C CA . GLY A 1 77 ? 13.709 5.041 -9.227 1.00 86.31 77 GLY A CA 1
ATOM 592 C C . GLY A 1 77 ? 12.356 5.727 -9.007 1.00 86.31 77 GLY A C 1
ATOM 593 O O . GLY A 1 77 ? 11.326 5.105 -8.737 1.00 86.31 77 GLY A O 1
ATOM 594 N N . LEU A 1 78 ? 12.359 7.055 -9.155 1.00 86.19 78 LEU A N 1
ATOM 595 C CA . LEU A 1 78 ? 11.206 7.919 -8.880 1.00 86.19 78 LEU A CA 1
ATOM 596 C C . LEU A 1 78 ? 9.983 7.606 -9.755 1.00 86.19 78 LEU A C 1
ATOM 598 O O . LEU A 1 78 ? 8.857 7.631 -9.264 1.00 86.19 78 LEU A O 1
ATOM 602 N N . LEU A 1 79 ? 10.190 7.276 -11.033 1.00 85.69 79 LEU A N 1
ATOM 603 C CA . LEU A 1 79 ? 9.091 7.050 -11.978 1.00 85.69 79 LEU A CA 1
ATOM 604 C C . LEU A 1 79 ? 8.210 5.857 -11.578 1.00 85.69 79 LEU A C 1
ATOM 606 O O . LEU A 1 79 ? 6.988 5.965 -11.642 1.00 85.69 79 LEU A O 1
AT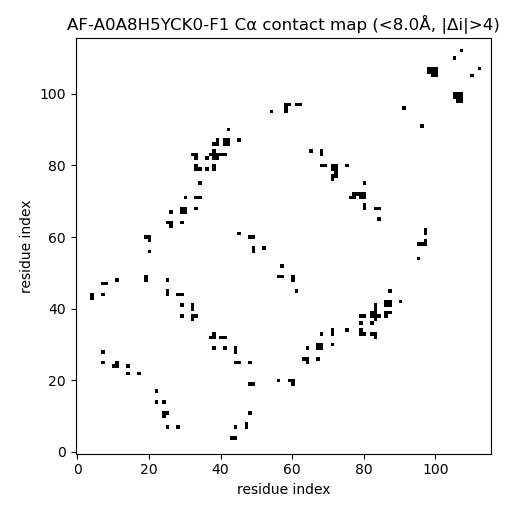OM 610 N N . LYS A 1 80 ? 8.802 4.761 -11.086 1.00 83.50 80 LYS A N 1
ATOM 611 C CA . LYS A 1 80 ? 8.045 3.587 -10.617 1.00 83.50 80 LYS A CA 1
ATOM 612 C C . LYS A 1 80 ? 7.211 3.889 -9.372 1.00 83.50 80 LYS A C 1
ATOM 614 O O . LYS A 1 80 ? 6.060 3.465 -9.265 1.00 83.50 80 LYS A O 1
ATOM 619 N N . ALA A 1 81 ? 7.761 4.683 -8.453 1.00 85.88 81 ALA A N 1
ATOM 620 C CA . ALA A 1 81 ? 7.016 5.150 -7.289 1.00 85.88 81 ALA A CA 1
ATOM 621 C C . ALA A 1 81 ? 5.843 6.060 -7.697 1.00 85.88 81 ALA A C 1
ATOM 623 O O . ALA A 1 81 ? 4.731 5.889 -7.200 1.00 85.88 81 ALA A O 1
ATOM 624 N N . LEU A 1 82 ? 6.056 6.986 -8.640 1.00 86.00 82 LEU A N 1
ATOM 625 C CA . LEU A 1 82 ? 5.015 7.898 -9.128 1.00 86.00 82 LEU A CA 1
ATOM 626 C C . LEU A 1 82 ? 3.876 7.174 -9.851 1.00 86.00 82 LEU A C 1
ATOM 628 O O . LEU A 1 82 ? 2.715 7.499 -9.609 1.00 86.00 82 LEU A O 1
ATOM 632 N N . GLN A 1 83 ? 4.186 6.168 -10.673 1.00 89.38 83 GLN A N 1
ATOM 633 C CA . GLN A 1 83 ? 3.179 5.340 -11.352 1.00 89.38 83 GLN A CA 1
ATOM 634 C C . GLN A 1 83 ? 2.210 4.658 -10.378 1.00 89.38 83 GLN A C 1
ATOM 636 O O . GLN A 1 83 ? 1.073 4.388 -10.742 1.00 89.38 83 GLN A O 1
ATOM 641 N N . SER A 1 84 ? 2.645 4.421 -9.140 1.00 88.19 84 SER A N 1
ATOM 642 C CA . SER A 1 84 ? 1.837 3.820 -8.074 1.00 88.19 84 SER A CA 1
ATOM 643 C C . SER A 1 84 ? 1.158 4.861 -7.181 1.00 88.19 84 SER A C 1
ATOM 645 O O . SER A 1 84 ? 0.025 4.684 -6.741 1.00 88.19 84 SER A O 1
ATOM 647 N N . LEU A 1 85 ? 1.841 5.978 -6.916 1.00 85.38 85 LEU A N 1
ATOM 648 C CA . LEU A 1 85 ? 1.324 7.057 -6.076 1.00 85.38 85 LEU A CA 1
ATOM 649 C C . LEU A 1 85 ? 0.196 7.835 -6.757 1.00 85.38 85 LEU A C 1
ATOM 651 O O . LEU A 1 85 ? -0.778 8.170 -6.094 1.00 85.38 85 LEU A O 1
ATOM 655 N N . VAL A 1 86 ? 0.299 8.133 -8.055 1.00 86.56 86 VAL A N 1
ATOM 656 C CA . VAL A 1 86 ? -0.708 8.950 -8.758 1.00 86.56 86 VAL A CA 1
ATOM 657 C C . VAL A 1 86 ? -2.098 8.292 -8.754 1.00 86.56 86 VAL A C 1
ATOM 659 O O . VAL A 1 86 ? -3.050 8.969 -8.362 1.00 86.56 86 VAL A O 1
ATOM 662 N N . PRO A 1 87 ? -2.258 7.003 -9.117 1.00 87.31 87 PRO A N 1
ATOM 663 C CA . PRO A 1 87 ? -3.545 6.314 -9.006 1.00 87.31 87 PRO A CA 1
ATOM 664 C C . PRO A 1 87 ? -4.065 6.274 -7.567 1.00 87.31 87 PRO A C 1
ATOM 666 O O . PRO A 1 87 ? -5.245 6.527 -7.338 1.00 87.31 87 PRO A O 1
ATOM 669 N N . LEU A 1 88 ? -3.175 6.038 -6.598 1.00 85.31 88 LEU A N 1
ATOM 670 C CA . LEU A 1 88 ? -3.521 6.027 -5.179 1.00 85.31 88 LEU A CA 1
ATOM 671 C C . LEU A 1 88 ? -4.039 7.395 -4.699 1.00 85.31 88 LEU A C 1
ATOM 673 O O . LEU A 1 88 ? -5.004 7.451 -3.951 1.00 85.31 88 LEU A O 1
ATOM 677 N N . TYR A 1 89 ? -3.449 8.510 -5.138 1.00 82.75 89 TYR A N 1
ATOM 678 C CA . TYR A 1 89 ? -3.968 9.845 -4.812 1.00 82.75 89 TYR A CA 1
ATOM 679 C C . TYR A 1 89 ? -5.321 10.124 -5.471 1.00 82.75 89 TYR A C 1
ATOM 681 O O . TYR A 1 89 ? -6.169 10.764 -4.860 1.00 82.75 89 TYR A O 1
ATOM 689 N N . ARG A 1 90 ? -5.543 9.633 -6.695 1.00 83.38 90 ARG A N 1
ATOM 690 C CA . ARG A 1 90 ? -6.810 9.824 -7.418 1.00 83.38 90 ARG A CA 1
ATOM 691 C C . ARG A 1 90 ? -7.979 9.049 -6.811 1.00 83.38 90 ARG A C 1
ATOM 693 O O . ARG A 1 90 ? -9.114 9.479 -6.974 1.00 83.38 90 ARG A O 1
ATOM 700 N N . CYS A 1 91 ? -7.725 7.932 -6.127 1.00 82.06 91 CYS A N 1
ATOM 701 C CA . CYS A 1 91 ? -8.777 7.153 -5.469 1.00 82.06 91 CYS A CA 1
ATOM 702 C C . CYS A 1 91 ? -9.166 7.694 -4.079 1.00 82.06 91 CYS A C 1
ATOM 704 O O . CYS A 1 91 ? -10.059 7.146 -3.436 1.00 82.06 91 CYS A O 1
ATOM 706 N N . MET A 1 92 ? -8.503 8.750 -3.592 1.00 76.62 92 MET A N 1
ATOM 707 C CA . MET A 1 92 ? -8.739 9.334 -2.270 1.00 76.62 92 MET A CA 1
ATOM 708 C C . MET A 1 92 ? -9.601 10.593 -2.387 1.00 76.62 92 MET A C 1
ATOM 710 O O . MET A 1 92 ? -9.170 11.589 -2.958 1.00 76.62 92 MET A O 1
ATOM 714 N N . THR A 1 93 ? -10.804 10.569 -1.813 1.00 63.03 93 THR A N 1
ATOM 715 C CA . THR A 1 93 ? -11.650 11.760 -1.627 1.00 63.03 93 THR A CA 1
ATOM 716 C C . THR A 1 93 ? -11.039 12.696 -0.577 1.00 63.03 93 THR A C 1
ATOM 718 O O . THR A 1 93 ? -10.403 12.215 0.362 1.00 63.03 93 THR A O 1
ATOM 721 N N . GLU A 1 94 ? -11.223 14.017 -0.709 1.00 55.72 94 GLU A N 1
ATOM 722 C CA . GLU A 1 94 ? -10.538 15.040 0.112 1.00 55.72 94 GLU A CA 1
ATOM 723 C C . GLU A 1 94 ? -10.680 14.823 1.633 1.00 55.72 94 GLU A C 1
ATOM 725 O O . GLU A 1 94 ? -9.690 14.943 2.354 1.00 55.72 94 GLU A O 1
ATOM 730 N N . ASP A 1 95 ? -11.838 14.357 2.116 1.00 55.66 95 ASP A N 1
ATOM 731 C CA . ASP A 1 95 ? -12.078 14.045 3.541 1.00 55.66 95 ASP A CA 1
ATOM 732 C C . ASP A 1 95 ? -11.250 12.860 4.079 1.00 55.66 95 ASP A C 1
ATOM 734 O O . ASP A 1 95 ? -10.999 12.724 5.285 1.00 55.66 95 ASP A O 1
ATOM 738 N N . LYS A 1 96 ? -10.803 11.982 3.176 1.00 56.66 96 LYS A N 1
ATOM 739 C CA . LYS A 1 96 ? -10.029 10.770 3.471 1.00 56.66 96 LYS A CA 1
ATOM 740 C C . LYS A 1 96 ? -8.536 10.946 3.231 1.00 56.66 96 LYS A C 1
ATOM 742 O O . LYS A 1 96 ? -7.757 10.032 3.499 1.00 56.66 96 LYS A O 1
ATOM 747 N N . VAL A 1 97 ? -8.091 12.096 2.726 1.00 59.28 97 VAL A N 1
ATOM 748 C CA . VAL A 1 97 ? -6.664 12.320 2.509 1.00 59.28 97 VAL A CA 1
ATOM 749 C C . VAL A 1 97 ? -5.975 12.479 3.860 1.00 59.28 97 VAL A C 1
ATOM 751 O O . VAL A 1 97 ? -6.235 13.400 4.627 1.00 59.28 97 VAL A O 1
ATOM 754 N N . ASN A 1 98 ? -5.045 11.576 4.166 1.00 59.22 98 ASN A N 1
ATOM 755 C CA . ASN A 1 98 ? -4.101 11.779 5.250 1.00 59.22 98 ASN A CA 1
ATOM 756 C C . ASN A 1 98 ? -3.293 13.072 4.992 1.00 59.22 98 ASN A C 1
ATOM 758 O O . ASN A 1 98 ? -2.436 13.096 4.106 1.00 59.22 98 ASN A O 1
ATOM 762 N N . VAL A 1 99 ? -3.575 14.113 5.787 1.00 61.38 99 VAL A N 1
ATOM 763 C CA . VAL A 1 99 ? -2.833 15.391 5.865 1.00 61.38 99 VAL A CA 1
ATOM 764 C C . VAL A 1 99 ? -1.858 15.389 7.057 1.00 61.38 99 VAL A C 1
ATOM 766 O O . VAL A 1 99 ? -1.539 16.427 7.642 1.00 61.38 99 VAL A O 1
ATOM 769 N N . TYR A 1 100 ? -1.401 14.215 7.501 1.00 53.06 100 TYR A N 1
ATOM 770 C CA . TYR A 1 100 ? -0.390 14.167 8.552 1.00 53.06 100 TYR A CA 1
ATOM 771 C C . TYR A 1 100 ? 0.941 14.669 7.988 1.00 53.06 100 TYR A C 1
ATOM 773 O O . TYR A 1 100 ? 1.360 14.291 6.893 1.00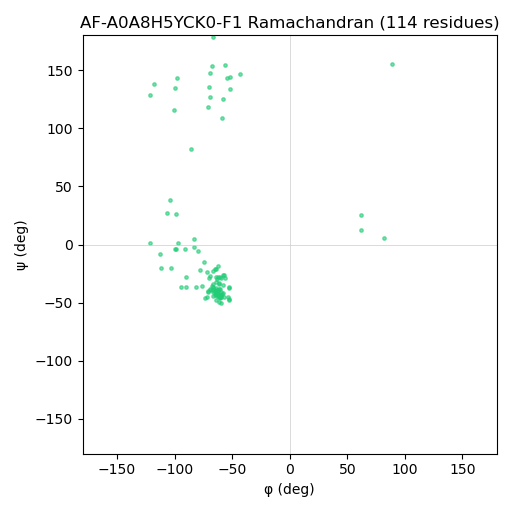 53.06 100 TYR A O 1
ATOM 781 N N . GLY A 1 101 ? 1.615 15.524 8.758 1.00 54.53 101 GLY A N 1
ATOM 782 C CA . GLY A 1 101 ? 2.969 15.965 8.448 1.00 54.53 101 GLY A CA 1
ATOM 783 C C . GLY A 1 101 ? 3.997 14.823 8.537 1.00 54.53 101 GLY A C 1
ATOM 784 O O . GLY A 1 101 ? 3.660 13.682 8.896 1.00 54.53 101 GLY A O 1
ATOM 785 N N . PRO A 1 102 ? 5.276 15.119 8.233 1.00 57.59 102 PRO A N 1
ATOM 786 C CA . PRO A 1 102 ? 6.405 14.225 8.512 1.00 57.59 102 PRO A CA 1
ATOM 787 C C . PRO A 1 102 ? 6.293 13.610 9.917 1.00 57.59 102 PRO A C 1
ATOM 789 O O . PRO A 1 102 ? 5.753 14.239 10.812 1.00 57.59 102 PRO A O 1
ATOM 792 N N . ARG A 1 103 ? 6.745 12.371 10.150 1.00 57.75 103 ARG A N 1
ATOM 793 C CA . ARG A 1 103 ? 6.471 11.625 11.412 1.00 57.75 103 ARG A CA 1
ATOM 794 C C . ARG A 1 103 ? 7.046 12.301 12.668 1.00 57.75 103 ARG A C 1
ATOM 796 O O . ARG A 1 103 ? 6.625 12.018 13.779 1.00 57.75 103 ARG A O 1
ATOM 803 N N . ASN A 1 104 ? 7.995 13.195 12.435 1.00 55.47 104 ASN A N 1
ATOM 804 C CA . ASN A 1 104 ? 8.716 14.076 13.343 1.00 55.47 104 ASN A CA 1
ATOM 805 C C . ASN A 1 104 ? 8.137 15.506 13.408 1.00 55.47 104 ASN A C 1
ATOM 807 O O . ASN A 1 104 ? 8.673 16.344 14.126 1.00 55.47 104 ASN A O 1
ATOM 811 N N . MET A 1 105 ? 7.063 15.795 12.675 1.00 45.59 105 MET A N 1
ATOM 812 C CA . MET A 1 105 ? 6.305 17.040 12.740 1.00 45.59 105 MET A CA 1
ATOM 813 C C . MET A 1 105 ? 4.868 16.749 13.194 1.00 45.59 105 MET A C 1
ATOM 815 O O . MET A 1 105 ? 4.252 15.791 12.719 1.00 45.59 105 MET A O 1
ATOM 819 N N . PRO A 1 106 ? 4.298 17.576 14.084 1.00 47.97 106 PRO A N 1
ATOM 820 C CA . PRO A 1 106 ? 2.886 17.476 14.425 1.00 47.97 106 PRO A CA 1
ATOM 821 C C . PRO A 1 106 ? 2.007 17.597 13.170 1.00 47.97 106 PRO A C 1
ATOM 823 O O . PRO A 1 106 ? 2.395 18.210 12.170 1.00 47.97 106 PRO A O 1
ATOM 826 N N . SER A 1 107 ? 0.801 17.024 13.213 1.00 50.66 107 SER A N 1
ATOM 827 C CA . SER A 1 107 ? -0.211 17.282 12.183 1.00 50.66 107 SER A CA 1
ATOM 828 C C . SER A 1 107 ? -0.431 18.796 12.057 1.00 50.66 107 SER A C 1
ATOM 830 O O . SER A 1 107 ? -0.395 19.512 13.054 1.00 50.66 107 SER A O 1
ATOM 832 N N . ARG A 1 108 ? -0.655 19.316 10.842 1.00 51.97 108 ARG A N 1
ATOM 833 C CA . ARG A 1 108 ? -0.841 20.769 10.630 1.00 51.97 108 ARG A CA 1
ATOM 834 C C . ARG A 1 108 ? -1.988 21.350 11.472 1.00 51.97 108 ARG A C 1
ATOM 836 O O . ARG A 1 108 ? -1.891 22.487 11.918 1.00 51.97 108 ARG A O 1
ATOM 843 N N . HIS A 1 109 ? -2.994 20.531 11.789 1.00 50.88 109 HIS A N 1
ATOM 844 C CA . HIS A 1 109 ? -4.048 20.853 12.758 1.00 50.88 109 HIS A CA 1
ATOM 845 C C . HIS A 1 109 ? -3.528 21.120 14.178 1.00 50.88 109 HIS A C 1
ATOM 847 O O . HIS A 1 109 ? -4.022 22.025 14.839 1.00 50.88 109 HIS A O 1
ATOM 853 N N . ALA A 1 110 ? -2.516 20.382 14.641 1.00 50.84 110 ALA A N 1
ATOM 854 C CA . ALA A 1 110 ? -1.895 20.594 15.949 1.00 50.84 110 ALA A CA 1
ATOM 855 C C . ALA A 1 110 ? -0.991 21.841 15.992 1.00 50.84 110 ALA A C 1
ATOM 857 O O . ALA A 1 110 ? -0.630 22.294 17.073 1.00 50.84 110 ALA A O 1
ATOM 858 N N . LEU A 1 111 ? -0.626 22.398 14.832 1.00 52.62 111 LEU A N 1
ATOM 859 C CA . LEU A 1 111 ? 0.231 23.582 14.722 1.00 52.62 111 LEU A CA 1
ATOM 860 C C . LEU A 1 111 ? -0.547 24.886 14.501 1.00 52.62 111 LEU A C 1
ATOM 862 O O . LEU A 1 111 ? 0.076 25.941 14.451 1.00 52.62 111 LEU A O 1
ATOM 866 N N . GLY A 1 112 ? -1.877 24.845 14.353 1.00 49.44 112 GLY A N 1
ATOM 867 C CA . GLY A 1 112 ? -2.696 26.053 14.163 1.00 49.44 112 GLY A CA 1
ATOM 868 C C . GLY A 1 112 ? -2.370 26.857 12.896 1.00 49.44 112 GLY A C 1
ATOM 869 O O . GLY A 1 112 ? -2.821 27.989 12.749 1.00 49.44 112 GLY A O 1
ATOM 870 N N . LEU A 1 113 ? -1.591 26.289 11.972 1.00 49.22 113 LEU A N 1
ATOM 871 C CA . LEU A 1 113 ? -1.183 26.947 10.737 1.00 49.22 113 LEU A CA 1
ATOM 872 C C . LEU A 1 113 ? -2.265 26.733 9.676 1.00 49.22 113 LEU A C 1
ATOM 874 O O . LEU A 1 113 ? -2.167 25.835 8.840 1.00 49.22 113 LEU A O 1
ATOM 878 N N . TYR A 1 114 ? -3.306 27.563 9.728 1.00 50.41 114 TYR A N 1
ATOM 879 C CA . TYR A 1 114 ? -4.155 27.815 8.568 1.00 50.41 114 TYR A CA 1
ATOM 880 C C . TYR A 1 114 ? -3.337 28.616 7.551 1.00 50.41 114 TYR A C 1
ATOM 882 O O . TYR A 1 114 ? -2.744 29.642 7.881 1.00 50.41 114 TYR A O 1
ATOM 890 N N . SER A 1 115 ? -3.272 28.144 6.314 1.00 49.47 115 SER A N 1
ATOM 891 C CA . SER A 1 115 ? -2.825 28.954 5.182 1.00 49.47 115 SER A CA 1
ATOM 892 C C . SER A 1 115 ? -3.959 28.975 4.168 1.00 49.47 115 SER A C 1
ATOM 894 O O . SER A 1 115 ? -4.524 27.919 3.885 1.00 49.47 115 SER A O 1
ATOM 896 N N . TYR A 1 116 ? -4.298 30.200 3.761 1.00 39.81 116 TYR A N 1
ATOM 897 C CA . TYR A 1 116 ? -5.320 30.596 2.792 1.00 39.81 116 TYR A CA 1
ATOM 898 C C . TYR A 1 116 ? -5.255 29.816 1.478 1.00 39.81 116 TYR A C 1
ATOM 900 O O . TYR A 1 116 ? -4.124 29.474 1.057 1.00 39.81 116 TYR A O 1
#

pLDDT: mean 77.94, std 14.01, range [39.81, 91.31]